Protein AF-A0A962SGW8-F1 (afdb_monomer_lite)

Foldseek 3Di:
DCVVQPCVFCNPLSCGDPPQPDQDPVQAGGGHRLLAPGCVLVDAPVVQLVCQQPPDPPPRHDGHHCNVVDDSVVSSVNSVVSLVNYDPVSNVSSVVVNVVVVVVVVD

Sequence (107 aa):
MFQENCAACHGKAGEGSPDWKNFGPDGKLPSPPLNGTGHAWHHPLKALLHVVKNGSPGGQGNMPAWGGKLSDAEMLATIARFQSKWPDPLYAAWMRGEEAVAMRRGG

pLDDT: mean 94.36, std 7.28, range [44.31, 98.19]

Secondary structure (DSSP, 8-state):
-HHHHTHHHH-TTS---TTTTS--TTSSBPPPP-SSSSSGGGS-HHHHHHHHHH-SGGG-B-PPP-BTTB-HHHHHHHHHHHHTTS-HHHHHHHHHHHHHHHHTT--

Radius of gyration: 13.97 Å; chains: 1; bounding box: 28×44×32 Å

Structure (mmCIF, N/CA/C/O backbone):
data_AF-A0A962SGW8-F1
#
_entry.id   AF-A0A962SGW8-F1
#
loop_
_atom_site.group_PDB
_atom_site.id
_atom_site.type_symbol
_atom_site.label_atom_id
_atom_site.label_alt_id
_atom_site.label_comp_id
_atom_site.label_asym_id
_atom_site.label_entity_id
_atom_site.label_seq_id
_atom_site.pdbx_PDB_ins_code
_atom_site.Cartn_x
_atom_site.Cartn_y
_atom_site.Cartn_z
_atom_site.occupancy
_atom_site.B_iso_or_equiv
_atom_site.auth_seq_id
_atom_site.auth_comp_id
_atom_site.auth_asym_id
_atom_site.auth_atom_id
_atom_site.pdbx_PDB_model_num
ATOM 1 N N . MET A 1 1 ? -13.305 2.196 -1.509 1.00 87.12 1 MET A N 1
ATOM 2 C CA . MET A 1 1 ? -12.300 1.486 -0.684 1.00 87.12 1 MET A CA 1
ATOM 3 C C . MET A 1 1 ? -10.941 2.178 -0.650 1.00 87.12 1 MET A C 1
ATOM 5 O O . MET A 1 1 ? -10.729 2.959 0.263 1.00 87.12 1 MET A O 1
ATOM 9 N N . PHE A 1 2 ? -10.026 1.996 -1.618 1.00 92.19 2 PHE A N 1
ATOM 10 C CA . PHE A 1 2 ? -8.675 2.592 -1.500 1.00 92.19 2 PHE A CA 1
ATOM 11 C C . PHE A 1 2 ? -8.678 4.129 -1.400 1.00 92.19 2 PHE A C 1
ATOM 13 O O . PHE A 1 2 ? -7.966 4.696 -0.579 1.00 92.19 2 PHE A O 1
ATOM 20 N N . GLN A 1 3 ? -9.470 4.818 -2.231 1.00 93.50 3 GLN A N 1
ATOM 21 C CA . GLN A 1 3 ? -9.503 6.289 -2.231 1.00 93.50 3 GLN A CA 1
ATOM 22 C C . GLN A 1 3 ? -10.099 6.867 -0.942 1.00 93.50 3 GLN A C 1
ATOM 24 O O . GLN A 1 3 ? -9.630 7.891 -0.467 1.00 93.50 3 GLN A O 1
ATOM 29 N N . GLU A 1 4 ? -11.092 6.193 -0.369 1.00 91.94 4 GLU A N 1
ATOM 30 C CA . GLU A 1 4 ? -11.779 6.637 0.849 1.00 91.94 4 GLU A CA 1
ATOM 31 C C . GLU A 1 4 ? -10.952 6.351 2.106 1.00 91.94 4 GLU A C 1
ATOM 33 O O . GLU A 1 4 ? -10.936 7.159 3.026 1.00 91.94 4 GLU A O 1
ATOM 38 N N . ASN A 1 5 ? -10.240 5.218 2.134 1.00 94.12 5 ASN A N 1
ATOM 39 C CA . ASN A 1 5 ? -9.647 4.688 3.364 1.00 94.12 5 ASN A CA 1
ATOM 40 C C . ASN A 1 5 ? -8.112 4.743 3.399 1.00 94.12 5 ASN A C 1
ATOM 42 O O . ASN A 1 5 ? -7.524 4.715 4.476 1.00 94.12 5 ASN A O 1
ATOM 46 N N . CYS A 1 6 ? -7.436 4.790 2.247 1.00 96.75 6 CYS A N 1
ATOM 47 C CA . CYS A 1 6 ? -5.981 4.587 2.168 1.00 96.75 6 CYS A CA 1
ATOM 48 C C . CYS A 1 6 ? -5.239 5.771 1.542 1.00 96.75 6 CYS A C 1
ATOM 50 O O . CYS A 1 6 ? -4.115 6.084 1.941 1.00 96.75 6 CYS A O 1
ATOM 52 N N . ALA A 1 7 ? -5.858 6.444 0.569 1.00 96.31 7 ALA A N 1
ATOM 53 C CA . ALA A 1 7 ? -5.215 7.511 -0.197 1.00 96.31 7 ALA A CA 1
ATOM 54 C C . ALA A 1 7 ? -4.843 8.741 0.645 1.00 96.31 7 ALA A C 1
ATOM 56 O O . ALA A 1 7 ? -3.933 9.468 0.259 1.00 96.31 7 ALA A O 1
ATOM 57 N N . ALA A 1 8 ? -5.489 8.956 1.797 1.00 95.62 8 ALA A N 1
ATOM 58 C CA . ALA A 1 8 ? -5.155 10.058 2.701 1.00 95.62 8 ALA A CA 1
ATOM 59 C C . ALA A 1 8 ? -3.705 9.988 3.219 1.00 95.62 8 ALA A C 1
ATOM 61 O O . ALA A 1 8 ? -3.103 11.025 3.482 1.00 95.62 8 ALA A O 1
ATOM 62 N N . CYS A 1 9 ? -3.134 8.782 3.329 1.00 96.25 9 CYS A N 1
ATOM 63 C CA . CYS A 1 9 ? -1.761 8.577 3.797 1.00 96.25 9 CYS A CA 1
ATOM 64 C C . CYS A 1 9 ? -0.839 8.024 2.700 1.00 96.25 9 CYS A C 1
ATOM 66 O O . CYS A 1 9 ? 0.313 8.435 2.594 1.00 96.25 9 CYS A O 1
ATOM 68 N N . HIS A 1 10 ? -1.342 7.121 1.852 1.00 97.62 10 HIS A N 1
ATOM 69 C CA . HIS A 1 10 ? -0.555 6.519 0.769 1.00 97.62 10 HIS A CA 1
ATOM 70 C C . HIS A 1 10 ? -0.591 7.312 -0.544 1.00 97.62 10 HIS A C 1
ATOM 72 O O . HIS A 1 10 ? 0.063 6.911 -1.504 1.00 97.62 10 HIS A O 1
ATOM 78 N N . GLY A 1 11 ? -1.350 8.406 -0.611 1.00 96.62 11 GLY A N 1
ATOM 79 C CA . GLY A 1 11 ? -1.532 9.199 -1.824 1.00 96.62 11 GLY A CA 1
ATOM 80 C C . GLY A 1 11 ? -2.531 8.584 -2.810 1.00 96.62 11 GLY A C 1
ATOM 81 O O . GLY A 1 11 ? -2.821 7.381 -2.801 1.00 96.62 11 GLY A O 1
ATOM 82 N N . LYS A 1 12 ? -3.097 9.418 -3.690 1.00 94.56 12 LYS A N 1
ATOM 83 C CA . LYS A 1 12 ? -4.133 8.993 -4.657 1.00 94.56 12 LYS A CA 1
ATOM 84 C C . LYS A 1 12 ? -3.584 8.000 -5.680 1.00 94.56 12 LYS A C 1
ATOM 86 O O . LYS A 1 12 ? -4.300 7.094 -6.137 1.00 94.56 12 LYS A O 1
ATOM 91 N N . ALA A 1 13 ? -2.318 8.173 -6.042 1.00 94.44 13 ALA A N 1
ATOM 92 C CA . ALA A 1 13 ? -1.581 7.300 -6.930 1.00 94.44 13 ALA A CA 1
ATOM 93 C C . ALA A 1 13 ? -0.809 6.208 -6.176 1.00 94.44 13 ALA A C 1
ATOM 95 O O . ALA A 1 13 ? -0.127 5.441 -6.843 1.00 94.44 13 ALA A O 1
ATOM 96 N N . GLY A 1 14 ? -0.950 6.068 -4.853 1.00 97.00 14 GLY A N 1
ATOM 97 C CA . GLY A 1 14 ? -0.182 5.104 -4.060 1.00 97.00 14 GLY A CA 1
ATOM 98 C C . GLY A 1 14 ? 1.306 5.460 -3.959 1.00 97.00 14 GLY A C 1
ATOM 99 O O . GLY A 1 14 ? 2.128 4.565 -3.794 1.00 97.00 14 GLY A O 1
ATOM 100 N N . GLU A 1 15 ? 1.655 6.730 -4.132 1.00 96.88 15 GLU A N 1
ATOM 101 C CA . GLU A 1 15 ? 3.013 7.272 -4.151 1.00 96.88 15 GLU A CA 1
ATOM 102 C C . GLU A 1 15 ? 3.682 7.324 -2.770 1.00 96.88 15 GLU A C 1
ATOM 104 O O . GLU A 1 15 ? 4.905 7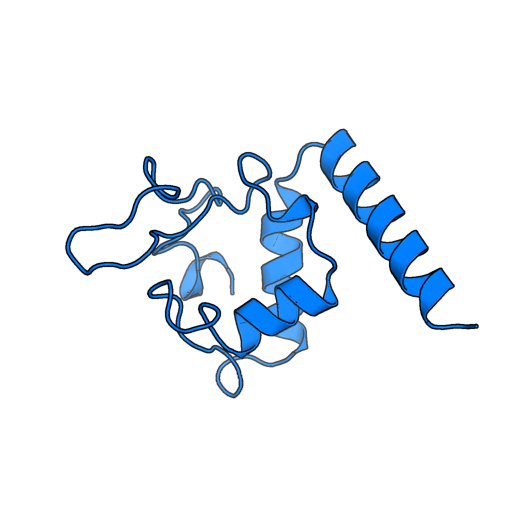.395 -2.696 1.00 96.88 15 GLU A O 1
ATOM 109 N N . GLY A 1 16 ? 2.906 7.214 -1.689 1.00 96.94 16 GLY A N 1
ATOM 110 C CA . GLY A 1 16 ? 3.410 7.260 -0.319 1.00 96.94 16 GLY A CA 1
ATOM 111 C C . GLY A 1 16 ? 3.983 8.623 0.072 1.00 96.94 16 GLY A C 1
ATOM 112 O O . GLY A 1 16 ? 3.826 9.627 -0.624 1.00 96.94 16 GLY A O 1
ATOM 113 N N . SER A 1 17 ? 4.643 8.665 1.225 1.00 95.56 17 SER A N 1
ATOM 114 C CA . SER A 1 17 ? 5.361 9.854 1.688 1.00 95.56 17 SER A CA 1
ATOM 115 C C . SER A 1 17 ? 6.774 9.914 1.076 1.00 95.56 17 SER A C 1
ATOM 117 O O . SER A 1 17 ? 7.415 8.868 0.970 1.00 95.56 17 SER A O 1
ATOM 119 N N . PRO A 1 18 ? 7.315 11.102 0.732 1.00 91.00 18 PRO A N 1
ATOM 120 C CA . PRO A 1 18 ? 8.647 11.231 0.123 1.00 91.00 18 PRO A CA 1
ATOM 121 C C . PRO A 1 18 ? 9.789 10.605 0.935 1.00 91.00 18 PRO A C 1
ATOM 123 O O . PRO A 1 18 ? 10.706 10.032 0.354 1.00 91.00 18 PRO A O 1
ATOM 126 N N . ASP A 1 19 ? 9.706 10.661 2.268 1.00 92.38 19 ASP A N 1
ATOM 127 C CA . ASP A 1 19 ? 10.745 10.180 3.185 1.00 92.38 19 ASP A CA 1
ATOM 128 C C . ASP A 1 19 ? 10.339 8.910 3.957 1.00 92.38 19 ASP A C 1
ATOM 130 O O . ASP A 1 19 ? 10.673 8.708 5.120 1.00 92.38 19 ASP A O 1
ATOM 134 N N . TRP A 1 20 ? 9.568 8.028 3.316 1.00 94.31 20 TRP A N 1
ATOM 135 C CA . TRP A 1 20 ? 8.961 6.849 3.953 1.00 94.31 20 TRP A CA 1
ATOM 136 C C . TRP A 1 20 ? 9.937 5.835 4.569 1.00 94.31 20 TRP A C 1
ATOM 138 O O . TRP A 1 20 ? 9.503 4.919 5.267 1.00 94.31 20 TRP A O 1
ATOM 148 N N . LYS A 1 21 ? 11.238 5.960 4.293 1.00 94.75 21 LYS A N 1
ATOM 149 C CA . LYS A 1 21 ? 12.279 5.068 4.823 1.00 94.75 21 LYS A CA 1
ATOM 150 C C . LYS A 1 21 ? 12.877 5.550 6.143 1.00 94.75 21 LY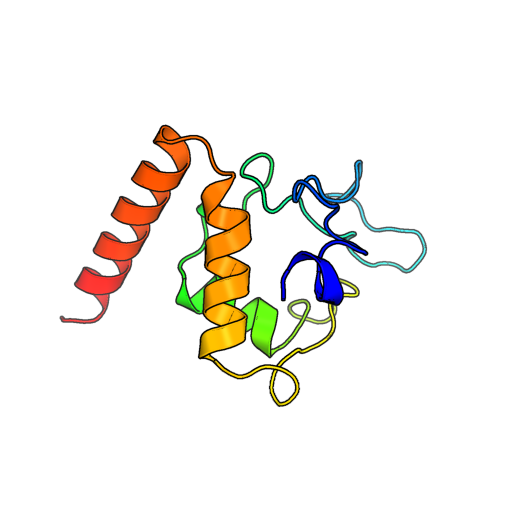S A C 1
ATOM 152 O O . LYS A 1 21 ? 13.523 4.749 6.813 1.00 94.75 21 LYS A O 1
ATOM 157 N N . ASN A 1 22 ? 12.684 6.815 6.501 1.00 94.94 22 ASN A N 1
ATOM 158 C CA . ASN A 1 22 ? 13.235 7.399 7.715 1.00 94.94 22 ASN A CA 1
ATOM 159 C C . ASN A 1 22 ? 12.138 7.572 8.763 1.00 94.94 22 ASN A C 1
ATOM 161 O O . ASN A 1 22 ? 10.982 7.837 8.438 1.00 94.94 22 ASN A O 1
ATOM 165 N N . PHE A 1 23 ? 12.500 7.400 10.033 1.00 94.25 23 PHE A N 1
ATOM 166 C CA . PHE A 1 23 ? 11.574 7.648 11.130 1.00 94.25 23 PHE A CA 1
ATOM 167 C C . PHE A 1 23 ? 11.216 9.133 11.184 1.00 94.25 23 PHE A C 1
ATOM 169 O O . PHE A 1 23 ? 12.092 9.998 11.153 1.00 94.25 23 PHE A O 1
ATOM 176 N N . GLY A 1 24 ? 9.920 9.415 11.274 1.00 91.38 24 GLY A N 1
ATOM 177 C CA . GLY A 1 24 ? 9.408 10.757 11.482 1.00 91.38 24 GLY A CA 1
ATOM 178 C C . GLY A 1 24 ? 9.646 11.262 12.910 1.00 91.38 24 GLY A C 1
ATOM 179 O O . GLY A 1 24 ? 10.135 10.527 13.773 1.00 91.38 24 GLY A O 1
ATOM 180 N N . PRO A 1 25 ? 9.252 12.515 13.198 1.00 92.31 25 PRO A N 1
ATOM 181 C CA . PRO A 1 25 ? 9.391 13.121 14.526 1.00 92.31 25 PRO A CA 1
ATOM 182 C C . PRO A 1 25 ? 8.651 12.373 15.645 1.00 92.31 25 PRO A C 1
ATOM 184 O O . PRO A 1 25 ? 8.997 12.508 16.814 1.00 92.31 25 PRO A O 1
ATOM 187 N N . ASP A 1 26 ? 7.636 11.585 15.293 1.00 92.56 26 ASP A N 1
ATOM 188 C CA . ASP A 1 26 ? 6.876 10.724 16.202 1.00 92.56 26 ASP A CA 1
ATOM 189 C C . ASP A 1 26 ? 7.540 9.354 16.440 1.00 92.56 26 ASP A C 1
ATOM 191 O O . ASP A 1 26 ? 6.961 8.492 17.103 1.00 92.56 26 ASP A O 1
ATOM 195 N N . GLY A 1 27 ? 8.743 9.138 15.895 1.00 94.94 27 GLY A N 1
ATOM 196 C CA . GLY A 1 27 ? 9.486 7.886 16.008 1.00 94.94 27 GLY A CA 1
ATOM 197 C C . GLY A 1 27 ? 8.906 6.749 15.167 1.00 94.94 27 GLY A C 1
ATOM 198 O O . GLY A 1 27 ? 9.196 5.585 15.449 1.00 94.94 27 GLY A O 1
ATOM 199 N N . LYS A 1 28 ? 8.085 7.050 14.150 1.00 95.62 28 LYS A N 1
ATOM 200 C CA . LYS A 1 28 ? 7.421 6.049 13.302 1.00 95.62 28 LYS A CA 1
ATOM 201 C C . LYS A 1 28 ? 7.754 6.215 11.824 1.00 95.62 28 LYS A C 1
ATOM 203 O O . LYS A 1 28 ? 8.058 7.304 11.350 1.00 95.62 28 LYS A O 1
ATOM 208 N N . LEU A 1 29 ? 7.684 5.116 11.083 1.00 95.31 29 LEU A N 1
ATOM 209 C CA . LEU A 1 29 ? 7.844 5.094 9.637 1.00 95.31 29 LEU A CA 1
ATOM 210 C C . LEU A 1 29 ? 6.605 5.703 8.957 1.00 95.31 29 LEU A C 1
ATOM 212 O O . LEU A 1 29 ? 5.473 5.290 9.253 1.00 95.31 29 LEU A O 1
ATOM 216 N N . PRO A 1 30 ? 6.795 6.656 8.027 1.00 96.38 30 PRO A N 1
ATOM 217 C CA . PRO A 1 30 ? 5.718 7.186 7.208 1.00 96.38 30 PRO A CA 1
ATOM 218 C C . PRO A 1 30 ? 5.125 6.134 6.264 1.00 96.38 30 PRO A C 1
ATOM 220 O O . PRO A 1 30 ? 5.617 5.014 6.122 1.00 96.38 30 PRO A O 1
ATOM 223 N N . SER A 1 31 ? 4.041 6.508 5.585 1.00 96.38 31 SER A N 1
ATOM 224 C CA . SER A 1 31 ? 3.326 5.591 4.695 1.00 96.38 31 SER A CA 1
ATOM 225 C C . SER A 1 31 ? 4.172 5.250 3.462 1.00 96.38 31 SER A C 1
ATOM 227 O O . SER A 1 31 ? 4.507 6.158 2.696 1.00 96.38 31 SER A O 1
ATOM 229 N N . PRO A 1 32 ? 4.510 3.968 3.223 1.00 96.94 32 PRO A N 1
ATOM 230 C CA . PRO A 1 32 ? 5.316 3.586 2.073 1.00 96.94 32 PRO A CA 1
ATOM 231 C C . PRO A 1 32 ? 4.530 3.715 0.757 1.00 96.94 32 PRO A C 1
ATOM 233 O O . PRO A 1 32 ? 3.296 3.602 0.758 1.00 96.94 32 PRO A O 1
ATOM 236 N N . PRO A 1 33 ? 5.226 3.877 -0.383 1.00 97.94 33 PRO A N 1
ATOM 237 C CA . PRO A 1 33 ? 4.621 3.769 -1.698 1.00 97.94 33 PRO A CA 1
ATOM 238 C C . PRO A 1 33 ? 4.077 2.357 -1.928 1.00 97.94 33 PRO A C 1
ATOM 240 O O . PRO A 1 33 ? 4.757 1.353 -1.697 1.00 97.94 33 PRO A O 1
ATOM 243 N N . LEU A 1 34 ? 2.849 2.289 -2.429 1.00 98.06 34 LEU A N 1
ATOM 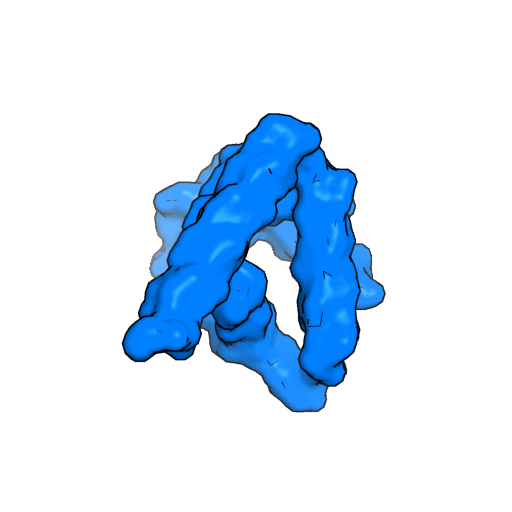244 C CA . LEU A 1 34 ? 2.135 1.059 -2.770 1.00 98.06 34 LEU A CA 1
ATOM 245 C C . LEU A 1 34 ? 2.007 0.852 -4.281 1.00 98.06 34 LEU A C 1
ATOM 247 O O . LEU A 1 34 ? 1.505 -0.180 -4.708 1.00 98.06 34 LEU A O 1
ATOM 251 N N . ASN A 1 35 ? 2.459 1.803 -5.098 1.00 97.19 35 ASN A N 1
ATOM 252 C CA . ASN A 1 35 ? 2.310 1.789 -6.556 1.00 97.19 35 ASN A CA 1
ATOM 253 C C . ASN A 1 35 ? 3.489 1.172 -7.323 1.00 97.19 35 ASN A C 1
ATOM 255 O O . ASN A 1 35 ? 3.578 1.322 -8.535 1.00 97.19 35 ASN A O 1
ATOM 259 N N . GLY A 1 36 ? 4.374 0.455 -6.631 1.00 96.75 36 GLY A N 1
ATOM 260 C CA . GLY A 1 36 ? 5.499 -0.252 -7.248 1.00 96.75 36 GLY A CA 1
ATOM 261 C C . GLY A 1 36 ? 6.838 0.483 -7.163 1.00 96.75 36 GLY A C 1
ATOM 262 O O . GLY A 1 36 ? 7.865 -0.136 -7.412 1.00 96.75 36 GLY A O 1
ATOM 263 N N . THR A 1 37 ? 6.871 1.750 -6.731 1.00 97.06 37 THR A N 1
ATOM 264 C CA . THR A 1 37 ? 8.137 2.457 -6.426 1.00 97.06 37 THR A CA 1
ATOM 265 C C . THR A 1 37 ? 8.702 2.109 -5.042 1.00 97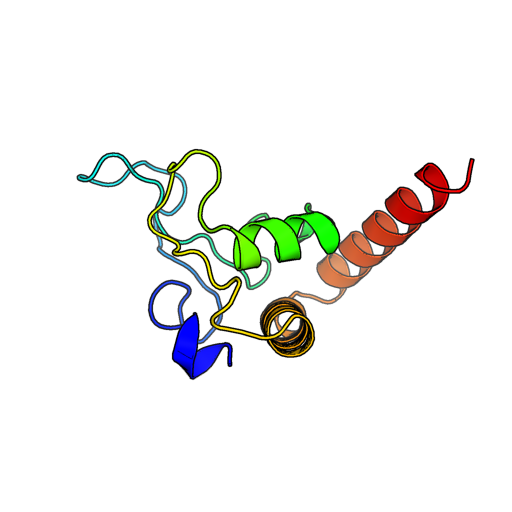.06 37 THR A C 1
ATOM 267 O O . THR A 1 37 ? 9.860 2.391 -4.737 1.00 97.06 37 THR A O 1
ATOM 270 N N . GLY A 1 38 ? 7.876 1.487 -4.196 1.00 95.56 38 GLY A N 1
ATOM 271 C CA . GLY A 1 38 ? 8.255 0.906 -2.914 1.00 95.56 38 GLY A CA 1
ATOM 272 C C . GLY A 1 38 ? 8.574 -0.585 -3.026 1.00 95.56 38 GLY A C 1
ATOM 273 O O . GLY A 1 38 ? 8.979 -1.086 -4.072 1.00 95.56 38 GLY A O 1
ATOM 274 N N . HIS A 1 39 ? 8.362 -1.316 -1.931 1.00 95.12 39 HIS A N 1
ATOM 275 C CA . HIS A 1 39 ? 8.727 -2.733 -1.826 1.00 95.12 39 HIS A CA 1
ATOM 276 C C . HIS A 1 39 ? 7.521 -3.668 -1.607 1.00 95.12 39 HIS A C 1
ATOM 278 O O . HIS A 1 39 ? 7.701 -4.846 -1.314 1.00 95.12 39 HIS A O 1
ATOM 284 N N . ALA A 1 40 ? 6.288 -3.163 -1.751 1.00 96.62 40 ALA A N 1
ATOM 285 C CA . ALA A 1 40 ? 5.065 -3.949 -1.550 1.00 96.62 40 ALA A CA 1
ATOM 286 C C . ALA A 1 40 ? 5.008 -5.207 -2.440 1.00 96.62 40 ALA A C 1
ATOM 288 O O . ALA A 1 40 ? 4.537 -6.250 -2.002 1.00 96.62 40 ALA A O 1
ATOM 289 N N . TRP A 1 41 ? 5.547 -5.131 -3.658 1.00 96.81 41 TRP A N 1
ATOM 290 C CA . TRP A 1 41 ? 5.597 -6.232 -4.624 1.00 96.81 41 TRP A CA 1
ATOM 291 C C . TRP A 1 41 ? 6.569 -7.365 -4.243 1.00 96.81 41 TRP A C 1
ATOM 293 O O . TRP A 1 41 ? 6.536 -8.421 -4.863 1.00 96.81 41 TRP A O 1
ATOM 303 N N . HIS A 1 42 ? 7.414 -7.192 -3.219 1.00 95.81 42 HIS A N 1
ATOM 304 C CA . HIS A 1 42 ? 8.212 -8.292 -2.659 1.00 95.81 42 HIS A CA 1
ATOM 305 C C . HIS A 1 42 ? 7.412 -9.187 -1.707 1.00 95.81 42 HIS A C 1
ATOM 307 O O . HIS A 1 42 ? 7.879 -10.264 -1.335 1.00 95.81 42 HIS A O 1
ATOM 313 N N . HIS A 1 43 ? 6.244 -8.729 -1.254 1.00 96.25 43 HIS A N 1
ATOM 314 C CA . HIS A 1 43 ? 5.484 -9.397 -0.206 1.00 96.25 43 HIS A CA 1
ATOM 315 C C . HIS A 1 43 ? 4.324 -10.198 -0.785 1.00 96.25 43 HIS A C 1
ATOM 317 O O . HIS A 1 43 ? 3.614 -9.701 -1.665 1.00 96.25 43 HIS A O 1
ATOM 323 N N . PRO A 1 44 ? 4.068 -11.406 -0.256 1.00 97.38 44 PRO A N 1
ATOM 324 C CA . PRO A 1 44 ? 2.981 -12.212 -0.764 1.00 97.38 44 PRO A CA 1
ATOM 325 C C . PRO A 1 44 ? 1.605 -11.652 -0.392 1.00 97.38 44 PRO A C 1
ATOM 327 O O . PRO A 1 44 ? 1.483 -10.935 0.610 1.00 97.38 44 PRO A O 1
ATOM 330 N N . LEU A 1 45 ? 0.540 -12.033 -1.113 1.00 97.88 45 LEU A N 1
ATOM 331 C CA . LEU A 1 45 ? -0.822 -11.511 -0.877 1.00 97.88 45 LEU A CA 1
ATOM 332 C C . LEU A 1 45 ? -1.250 -11.671 0.584 1.00 97.88 45 LEU A C 1
ATOM 334 O O . LEU A 1 45 ? -1.804 -10.755 1.187 1.00 97.88 45 LEU A O 1
ATOM 338 N N . LYS A 1 46 ? -0.936 -12.825 1.184 1.00 97.00 46 LYS A N 1
ATOM 339 C CA . LYS A 1 46 ? -1.242 -13.106 2.595 1.00 97.00 46 LYS A CA 1
ATOM 340 C C . LYS A 1 46 ? -0.550 -12.124 3.549 1.00 97.00 46 LYS A C 1
ATOM 342 O O . LYS A 1 46 ? -1.143 -11.756 4.558 1.00 97.00 46 LYS A O 1
ATOM 347 N N . ALA A 1 47 ? 0.685 -11.716 3.253 1.00 97.06 47 ALA A N 1
ATOM 348 C CA . ALA A 1 47 ? 1.413 -10.748 4.070 1.00 97.06 47 ALA A CA 1
ATOM 349 C C . ALA A 1 47 ? 0.824 -9.340 3.906 1.00 97.06 47 ALA A C 1
ATOM 351 O O . ALA A 1 47 ? 0.582 -8.665 4.904 1.00 97.06 47 ALA A O 1
ATOM 352 N N . LEU A 1 48 ? 0.500 -8.939 2.672 1.00 97.81 48 LEU A N 1
ATOM 353 C CA . LEU A 1 48 ? -0.184 -7.671 2.403 1.00 97.81 48 LEU A CA 1
ATOM 354 C C . LEU A 1 48 ? -1.535 -7.602 3.132 1.00 97.81 48 LEU A C 1
ATOM 356 O O . LEU A 1 48 ? -1.815 -6.630 3.831 1.00 97.81 48 LEU A O 1
ATOM 360 N N . LEU A 1 49 ? -2.337 -8.666 3.046 1.00 97.94 49 LEU A N 1
ATOM 361 C CA . LEU A 1 49 ? -3.620 -8.768 3.740 1.00 97.94 49 LEU A CA 1
ATOM 362 C C . LEU A 1 49 ? -3.455 -8.723 5.262 1.00 97.94 49 LEU A C 1
ATOM 364 O O . LEU A 1 49 ? -4.239 -8.064 5.938 1.00 97.94 49 LEU A O 1
ATOM 368 N N . HIS A 1 50 ? -2.425 -9.377 5.806 1.00 97.62 50 HIS A N 1
ATOM 369 C CA . HIS A 1 50 ? -2.128 -9.327 7.236 1.00 97.62 50 HIS A CA 1
ATOM 370 C C . HIS A 1 50 ? -1.837 -7.896 7.709 1.00 97.62 50 HIS A C 1
ATOM 372 O O . HIS A 1 50 ? -2.370 -7.483 8.737 1.00 97.62 50 HIS A O 1
ATOM 378 N N . VAL A 1 51 ? -1.045 -7.128 6.955 1.00 97.56 51 VAL A N 1
ATOM 379 C CA . VAL A 1 51 ? -0.744 -5.724 7.286 1.00 97.56 51 VAL A CA 1
ATOM 380 C C . VAL A 1 51 ? -1.996 -4.853 7.189 1.00 97.56 51 VAL A C 1
ATOM 382 O O . VAL A 1 51 ? -2.259 -4.074 8.097 1.00 97.56 51 VAL A O 1
ATOM 385 N N . VAL A 1 52 ? -2.826 -5.009 6.152 1.00 97.62 52 VAL A N 1
ATOM 386 C CA . VAL A 1 52 ? -4.096 -4.260 6.061 1.00 97.62 52 VAL A CA 1
ATOM 387 C C . VAL A 1 52 ? -5.010 -4.598 7.243 1.00 97.62 52 VAL A C 1
ATOM 389 O O . VAL A 1 52 ? -5.564 -3.706 7.886 1.00 97.62 52 VAL A O 1
ATOM 392 N N . LYS A 1 53 ? -5.128 -5.883 7.579 1.00 98.12 53 LYS A N 1
ATOM 393 C CA . LYS A 1 53 ? -5.999 -6.358 8.655 1.00 98.12 53 LYS A CA 1
ATOM 394 C C . LYS A 1 53 ? -5.548 -5.863 10.028 1.00 98.12 53 LYS A C 1
ATOM 396 O O . LYS A 1 53 ? -6.395 -5.427 10.804 1.00 98.12 53 LYS A O 1
ATOM 401 N N . ASN A 1 54 ? -4.244 -5.889 10.304 1.00 97.94 54 ASN A N 1
ATOM 402 C CA . ASN A 1 54 ? -3.696 -5.675 11.648 1.00 97.94 54 ASN A CA 1
ATOM 403 C C . ASN A 1 54 ? -2.996 -4.321 11.850 1.00 97.94 54 ASN A C 1
ATOM 405 O O . ASN A 1 54 ? -2.656 -3.982 12.980 1.00 97.94 54 ASN A O 1
ATOM 409 N N . GLY A 1 55 ? -2.812 -3.532 10.792 1.00 97.00 55 GLY A N 1
ATOM 410 C CA . GLY A 1 55 ? -2.089 -2.264 10.839 1.00 97.00 55 GLY A CA 1
ATOM 411 C C . GLY A 1 55 ? -0.568 -2.433 10.770 1.00 97.00 55 GLY A C 1
ATOM 412 O O . GLY A 1 55 ? -0.047 -3.494 10.412 1.00 97.00 55 GLY A O 1
ATOM 413 N N . SER A 1 56 ? 0.163 -1.360 11.087 1.00 94.75 56 SER A N 1
ATOM 414 C CA . SER A 1 56 ? 1.629 -1.338 11.010 1.00 94.75 56 SER A CA 1
ATOM 415 C C . SER A 1 56 ? 2.275 -2.408 11.911 1.00 94.75 56 SER A C 1
ATOM 417 O O . SER A 1 56 ? 2.050 -2.390 13.126 1.00 94.75 56 SER A O 1
ATOM 419 N N . PRO A 1 57 ? 3.127 -3.299 11.361 1.00 90.94 57 PRO A N 1
ATOM 420 C CA . PRO A 1 57 ? 3.810 -4.331 12.139 1.00 90.94 57 PRO A CA 1
ATOM 421 C C . PRO A 1 57 ? 4.591 -3.744 13.315 1.00 90.94 57 PRO A C 1
ATOM 423 O O . PRO A 1 57 ? 5.297 -2.749 13.162 1.00 90.94 57 PRO A O 1
ATOM 426 N N . GLY A 1 58 ? 4.445 -4.343 14.499 1.00 90.44 58 GLY A N 1
ATOM 427 C CA . GLY A 1 58 ? 5.177 -3.931 15.702 1.00 90.44 58 GLY A CA 1
ATOM 428 C C . GLY A 1 58 ? 4.970 -2.469 16.120 1.00 90.44 58 GLY A C 1
ATOM 429 O O . GLY A 1 58 ? 5.805 -1.933 16.839 1.00 90.44 58 GLY A O 1
ATOM 430 N N . GLY A 1 59 ? 3.915 -1.797 15.638 1.00 89.25 59 GLY A N 1
ATOM 431 C CA . GLY A 1 59 ? 3.688 -0.374 15.907 1.00 89.25 59 GLY A CA 1
ATOM 432 C C . GLY A 1 59 ? 4.705 0.564 15.243 1.00 89.25 59 GLY A C 1
ATOM 433 O O . GLY A 1 59 ? 4.746 1.743 15.583 1.00 89.25 59 GLY A O 1
ATOM 434 N N . GLN A 1 60 ? 5.497 0.068 14.282 1.00 92.44 60 GLN A N 1
ATOM 435 C CA . GLN A 1 60 ? 6.546 0.837 13.600 1.00 92.44 60 GLN A CA 1
ATOM 436 C C . GLN A 1 60 ? 6.004 1.983 12.738 1.00 92.44 60 GLN A C 1
ATOM 438 O O . GLN A 1 60 ? 6.780 2.808 12.279 1.00 92.44 60 GLN A O 1
ATOM 443 N N . GLY A 1 61 ? 4.696 2.035 12.496 1.00 94.88 61 GLY A N 1
ATOM 444 C CA . GLY A 1 61 ? 4.029 3.042 11.680 1.00 94.88 61 GLY A CA 1
ATOM 445 C C . GLY A 1 61 ? 2.675 3.437 12.266 1.00 94.88 61 GLY A C 1
ATOM 446 O O . GLY A 1 61 ? 2.242 2.926 13.301 1.00 94.88 61 GLY A O 1
ATOM 447 N N . ASN A 1 62 ? 1.995 4.357 11.585 1.00 95.44 62 ASN A N 1
ATOM 448 C CA . ASN A 1 62 ? 0.686 4.874 11.997 1.00 95.44 62 ASN A CA 1
ATOM 449 C C . ASN A 1 62 ? -0.502 4.200 11.296 1.00 95.44 62 ASN A C 1
ATOM 451 O O . ASN A 1 62 ? -1.636 4.641 11.470 1.00 95.44 62 ASN A O 1
ATOM 455 N N . MET A 1 63 ? -0.276 3.153 10.495 1.00 96.88 63 MET A N 1
ATOM 456 C CA . MET A 1 63 ? -1.365 2.503 9.768 1.00 96.88 63 MET A CA 1
ATOM 457 C C . MET A 1 63 ? -2.292 1.779 10.757 1.00 96.88 63 MET A C 1
ATOM 459 O O . MET A 1 63 ? -1.832 0.865 11.450 1.00 96.88 63 MET A O 1
ATOM 463 N N . PRO A 1 64 ? -3.586 2.143 10.830 1.00 96.06 64 PRO A N 1
ATOM 464 C CA . PRO A 1 64 ? -4.522 1.485 11.728 1.00 96.06 64 PRO A CA 1
ATOM 465 C C . PRO A 1 64 ? -4.875 0.083 11.224 1.00 96.06 64 PRO A C 1
ATOM 467 O O . PRO A 1 64 ? -4.792 -0.208 10.031 1.00 96.06 64 PRO A O 1
ATOM 470 N N . ALA A 1 65 ? -5.349 -0.765 12.135 1.00 97.19 65 ALA A N 1
ATOM 471 C CA . ALA A 1 65 ? -5.989 -2.022 11.776 1.00 97.19 65 ALA A CA 1
ATOM 472 C C . ALA A 1 65 ? -7.343 -1.769 11.085 1.00 97.19 65 ALA A C 1
ATOM 474 O O . ALA A 1 65 ? -8.159 -0.958 11.557 1.00 97.19 65 ALA A O 1
ATOM 475 N N . TRP A 1 66 ? -7.579 -2.491 9.986 1.00 97.56 66 TRP A N 1
ATOM 476 C CA . TRP A 1 66 ? -8.842 -2.485 9.239 1.00 97.56 66 TRP A CA 1
ATOM 477 C C . TRP A 1 66 ? -9.684 -3.745 9.449 1.00 97.56 66 TRP A C 1
ATOM 479 O O . TRP A 1 66 ? -10.833 -3.791 9.009 1.00 97.56 66 TRP A O 1
ATOM 489 N N . GLY A 1 67 ? -9.159 -4.746 10.163 1.00 96.62 67 GLY A N 1
ATOM 490 C CA . GLY A 1 67 ? -9.939 -5.900 10.596 1.00 96.62 67 GLY A CA 1
ATOM 491 C C . GLY A 1 67 ? -11.178 -5.467 11.385 1.00 96.62 67 GLY A C 1
ATOM 492 O O . GLY A 1 67 ? -11.098 -4.610 12.263 1.00 96.62 67 GLY A O 1
ATOM 493 N N . GLY A 1 68 ? -12.337 -6.022 11.027 1.00 95.69 68 GLY A N 1
ATOM 494 C CA . GLY A 1 68 ? -13.626 -5.660 11.627 1.00 95.69 68 GLY A CA 1
ATOM 495 C C . GLY A 1 68 ? -14.219 -4.332 11.137 1.00 95.69 68 GLY A C 1
ATOM 496 O O . GLY A 1 68 ? -15.371 -4.052 11.449 1.00 95.69 68 GLY A O 1
ATOM 497 N N . LYS A 1 69 ? -13.474 -3.536 10.355 1.00 97.00 69 LYS A N 1
ATOM 498 C CA . LYS A 1 69 ? -13.975 -2.330 9.665 1.00 97.00 69 LYS A CA 1
ATOM 499 C C . LYS A 1 69 ? -14.236 -2.583 8.185 1.00 97.00 69 LYS A C 1
ATOM 501 O O . LYS A 1 69 ? -15.169 -2.020 7.631 1.00 97.00 69 LYS A O 1
ATOM 506 N N . LEU A 1 70 ? -13.396 -3.409 7.565 1.00 97.00 70 LEU A N 1
ATOM 507 C CA . LEU A 1 70 ? -13.544 -3.887 6.196 1.00 97.00 70 LEU A CA 1
ATOM 508 C C . LEU A 1 70 ? -13.693 -5.407 6.204 1.00 97.00 70 LEU A C 1
ATOM 510 O O . LEU A 1 70 ? -13.056 -6.108 6.999 1.00 97.00 70 LEU A O 1
ATOM 514 N N . SER A 1 71 ? -14.508 -5.915 5.287 1.00 97.25 71 SER A N 1
ATOM 515 C CA . SER A 1 71 ? -14.556 -7.337 4.961 1.00 97.25 71 SER A CA 1
ATOM 516 C C . SER A 1 71 ? -13.257 -7.796 4.290 1.00 97.25 71 SER A C 1
ATOM 518 O O . SER A 1 71 ? -12.517 -7.003 3.699 1.00 97.25 71 SER A O 1
ATOM 520 N N . ASP A 1 72 ? -12.985 -9.104 4.325 1.00 96.50 72 ASP A N 1
ATOM 521 C CA . ASP A 1 72 ? -11.822 -9.675 3.635 1.00 96.50 72 ASP A CA 1
ATOM 522 C C . ASP A 1 72 ? -11.860 -9.368 2.120 1.00 96.50 72 ASP A C 1
ATOM 524 O O . ASP A 1 72 ? -10.824 -9.069 1.525 1.00 96.50 72 ASP A O 1
ATOM 528 N N . ALA A 1 73 ? -13.050 -9.334 1.509 1.00 97.19 73 ALA A N 1
ATOM 529 C CA . ALA A 1 73 ? -13.230 -8.962 0.105 1.00 97.19 73 ALA A CA 1
ATOM 530 C C . ALA A 1 73 ? -12.868 -7.490 -0.175 1.00 97.19 73 ALA A C 1
ATOM 532 O O . ALA A 1 73 ? -12.195 -7.197 -1.163 1.00 97.19 73 ALA A O 1
ATOM 533 N N . GLU A 1 74 ? -13.252 -6.556 0.699 1.00 97.88 74 GLU A N 1
ATOM 534 C CA . GLU A 1 74 ? -12.900 -5.135 0.558 1.00 97.88 74 GLU A CA 1
ATOM 535 C C . GLU A 1 74 ? -11.404 -4.881 0.765 1.00 97.88 74 GLU A C 1
ATOM 537 O O . GLU A 1 74 ? -10.807 -4.045 0.074 1.00 97.88 74 GLU A O 1
ATOM 542 N N . MET A 1 75 ? -10.772 -5.621 1.682 1.00 98.19 75 MET A N 1
ATOM 543 C CA . MET A 1 75 ? -9.320 -5.574 1.861 1.00 98.19 75 MET A CA 1
ATOM 544 C C . MET A 1 75 ? -8.596 -6.105 0.617 1.00 98.19 75 MET A C 1
ATOM 546 O O . MET A 1 75 ? -7.678 -5.449 0.122 1.00 98.19 75 MET A O 1
ATOM 550 N N . LEU A 1 76 ? -9.045 -7.229 0.049 1.00 97.88 76 LEU A N 1
ATOM 551 C CA . LEU A 1 76 ? -8.502 -7.762 -1.205 1.00 97.88 76 LEU A CA 1
ATOM 552 C C . LEU A 1 76 ? -8.697 -6.793 -2.379 1.00 97.88 76 LEU A C 1
ATOM 554 O O . LEU A 1 76 ? -7.753 -6.549 -3.129 1.00 97.88 76 LEU A O 1
ATOM 558 N N . ALA A 1 77 ? -9.871 -6.171 -2.505 1.00 97.19 77 ALA A N 1
ATOM 559 C CA . ALA A 1 77 ? -10.130 -5.159 -3.529 1.00 97.19 77 ALA A CA 1
ATOM 560 C C . ALA A 1 77 ? -9.226 -3.922 -3.365 1.00 97.19 77 ALA A C 1
ATOM 562 O O . ALA A 1 77 ? -8.767 -3.335 -4.348 1.00 97.19 77 ALA A O 1
ATOM 563 N N . THR A 1 78 ? -8.924 -3.538 -2.123 1.00 96.69 78 THR A N 1
ATOM 564 C CA . THR A 1 78 ? -7.974 -2.459 -1.813 1.00 96.69 78 THR A CA 1
ATOM 565 C C . THR A 1 78 ? -6.554 -2.824 -2.240 1.00 96.69 78 THR A C 1
ATOM 567 O O . THR A 1 78 ? -5.869 -1.987 -2.832 1.00 96.69 78 THR A O 1
ATOM 570 N N . ILE A 1 79 ? -6.137 -4.071 -2.003 1.00 98.00 79 ILE A N 1
ATOM 571 C CA . ILE A 1 79 ? -4.833 -4.582 -2.440 1.00 98.00 79 ILE A CA 1
ATOM 572 C C . ILE A 1 79 ? -4.742 -4.585 -3.964 1.00 98.00 79 ILE A C 1
ATOM 574 O O . ILE A 1 79 ? -3.865 -3.929 -4.531 1.00 98.00 79 ILE A O 1
ATOM 578 N N . ALA A 1 80 ? -5.718 -5.198 -4.634 1.00 97.00 80 ALA A N 1
ATOM 579 C CA . ALA A 1 80 ? -5.800 -5.219 -6.090 1.00 97.00 80 ALA A CA 1
ATOM 580 C C . ALA A 1 80 ? -5.754 -3.802 -6.691 1.00 97.00 80 ALA A C 1
ATOM 582 O O . ALA A 1 80 ? -5.122 -3.565 -7.724 1.00 97.00 80 ALA A O 1
ATOM 583 N N . ARG A 1 81 ? -6.357 -2.812 -6.016 1.00 96.06 81 ARG A N 1
ATOM 584 C CA . ARG A 1 81 ? -6.351 -1.425 -6.488 1.00 96.06 81 ARG A CA 1
ATOM 585 C C . ARG A 1 81 ? -4.956 -0.807 -6.542 1.00 96.06 81 ARG A C 1
ATOM 587 O O . ARG A 1 81 ? -4.695 -0.074 -7.500 1.00 96.06 81 ARG A O 1
ATOM 594 N N . PHE A 1 82 ? -4.078 -1.040 -5.568 1.00 96.25 82 PHE A N 1
ATOM 595 C CA . PHE A 1 82 ? -2.706 -0.530 -5.675 1.00 96.25 82 PHE A CA 1
ATOM 596 C C . PHE A 1 82 ? -1.833 -1.412 -6.572 1.00 96.25 82 PHE A C 1
ATOM 598 O O . PHE A 1 82 ? -0.989 -0.872 -7.283 1.00 96.25 82 PHE A O 1
ATOM 605 N N . GLN A 1 83 ? -2.097 -2.722 -6.636 1.00 97.31 83 GLN A N 1
ATOM 606 C CA . GLN A 1 83 ? -1.416 -3.628 -7.566 1.00 97.31 83 GLN A CA 1
ATOM 607 C C . GLN A 1 83 ? -1.660 -3.251 -9.030 1.00 97.31 83 GLN A C 1
ATOM 609 O O . GLN A 1 83 ? -0.733 -3.297 -9.827 1.00 97.31 83 GLN A O 1
ATOM 614 N N . SER A 1 84 ? -2.863 -2.767 -9.369 1.00 96.25 84 SER A N 1
ATOM 615 C CA . SER A 1 84 ? -3.190 -2.269 -10.721 1.00 96.25 84 SER A CA 1
ATOM 616 C C . SER A 1 84 ? -2.347 -1.075 -11.189 1.00 96.25 84 SER A C 1
ATOM 618 O O . SER A 1 84 ? -2.468 -0.645 -12.330 1.00 96.25 84 SER A O 1
ATOM 620 N N . LYS A 1 85 ? -1.548 -0.482 -10.295 1.00 96.00 85 LYS A N 1
ATOM 621 C CA . LYS A 1 85 ? -0.649 0.635 -10.602 1.00 96.00 85 LYS A CA 1
ATOM 622 C C . LYS A 1 85 ? 0.794 0.179 -10.815 1.00 96.00 85 LYS A C 1
ATOM 624 O O . LYS A 1 85 ? 1.629 1.003 -11.170 1.00 96.00 85 LYS A O 1
ATOM 629 N N . TRP A 1 86 ? 1.099 -1.087 -10.538 1.00 97.75 86 TRP A N 1
ATOM 630 C CA . TRP A 1 86 ? 2.440 -1.622 -10.710 1.00 97.75 86 TRP A CA 1
ATOM 631 C C . TRP A 1 86 ? 2.760 -1.741 -12.201 1.00 97.75 86 TRP A C 1
ATOM 633 O O . TRP A 1 86 ? 1.899 -2.179 -12.961 1.00 97.75 86 TRP A O 1
ATOM 643 N N . PRO A 1 87 ? 3.991 -1.408 -12.625 1.00 97.19 87 PRO A N 1
ATOM 644 C CA . PRO A 1 87 ? 4.466 -1.763 -13.954 1.00 97.19 87 PRO A CA 1
ATOM 645 C C . PRO A 1 87 ? 4.343 -3.271 -14.200 1.00 97.19 87 PRO A C 1
ATOM 647 O O . PRO A 1 87 ? 4.645 -4.064 -13.301 1.00 97.19 87 PRO A O 1
ATOM 650 N N . ASP A 1 88 ? 3.990 -3.666 -15.424 1.00 97.81 88 ASP A N 1
ATOM 651 C CA . ASP A 1 88 ? 3.790 -5.075 -15.799 1.00 97.81 88 ASP A CA 1
ATOM 652 C C . ASP A 1 88 ? 4.944 -6.001 -15.371 1.00 97.81 88 ASP A C 1
ATOM 654 O O . ASP A 1 88 ? 4.667 -7.072 -14.822 1.00 97.81 88 ASP A O 1
ATOM 658 N N . PRO A 1 89 ? 6.236 -5.618 -15.507 1.00 97.69 89 PRO A N 1
ATOM 659 C CA . PRO A 1 89 ? 7.332 -6.471 -15.051 1.00 97.69 89 PRO A CA 1
ATOM 660 C C . PRO A 1 89 ? 7.318 -6.740 -13.540 1.00 97.69 89 PRO A C 1
ATOM 662 O O . PRO A 1 89 ? 7.680 -7.841 -13.119 1.00 97.69 89 PRO A O 1
ATOM 665 N N . LEU A 1 90 ? 6.886 -5.769 -12.723 1.00 97.88 90 LEU A N 1
ATOM 666 C CA . LEU A 1 90 ? 6.777 -5.938 -11.270 1.00 97.88 90 LEU A CA 1
ATOM 667 C C . LEU A 1 90 ? 5.582 -6.812 -10.900 1.00 97.88 90 LEU A C 1
ATOM 669 O O . LEU A 1 90 ? 5.724 -7.697 -10.058 1.00 97.88 90 LEU A O 1
ATOM 673 N N . TYR A 1 91 ? 4.432 -6.614 -11.549 1.00 97.75 91 TYR A N 1
ATOM 674 C CA . TYR A 1 91 ? 3.273 -7.478 -11.328 1.00 97.75 91 TYR A CA 1
ATOM 675 C C . TYR A 1 9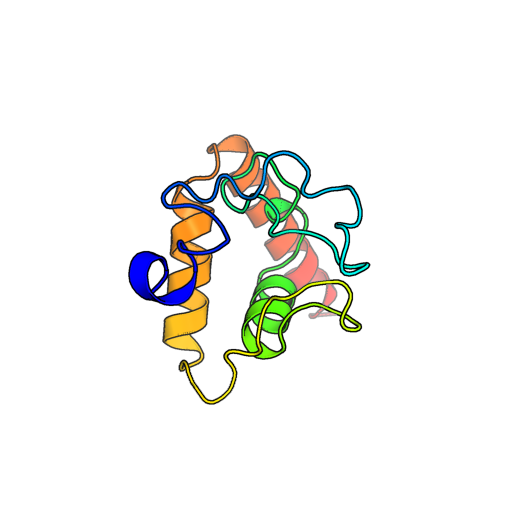1 ? 3.584 -8.931 -11.715 1.00 97.75 91 TYR A C 1
ATOM 677 O O . TYR A 1 91 ? 3.317 -9.849 -10.941 1.00 97.75 91 TYR A O 1
ATOM 685 N N . ALA A 1 92 ? 4.251 -9.148 -12.852 1.00 97.94 92 ALA A N 1
ATOM 686 C CA . ALA A 1 92 ? 4.692 -10.476 -13.271 1.00 97.94 92 ALA A CA 1
ATOM 687 C C . ALA A 1 92 ? 5.704 -11.100 -12.292 1.00 97.94 92 ALA A C 1
ATOM 689 O O . ALA A 1 92 ? 5.651 -12.302 -12.029 1.00 97.94 92 ALA A O 1
ATOM 690 N N . ALA A 1 93 ? 6.631 -10.309 -11.740 1.00 97.31 93 ALA A N 1
ATOM 691 C CA . ALA A 1 93 ? 7.559 -10.783 -10.713 1.00 97.31 93 ALA A CA 1
ATOM 692 C C . ALA A 1 93 ? 6.837 -11.185 -9.421 1.00 97.31 93 ALA A C 1
ATOM 694 O O . ALA A 1 93 ? 7.137 -12.241 -8.863 1.00 97.31 93 ALA A O 1
ATOM 695 N N . TRP A 1 94 ? 5.861 -10.387 -8.989 1.00 97.75 94 TRP A N 1
ATOM 696 C CA . TRP A 1 94 ? 5.027 -10.697 -7.833 1.00 97.75 94 TRP A CA 1
ATOM 697 C C . TRP A 1 94 ? 4.225 -11.989 -8.036 1.00 97.75 94 TRP A C 1
ATOM 699 O O . TRP A 1 94 ? 4.256 -12.853 -7.166 1.00 97.75 94 TRP A O 1
ATOM 709 N N . MET A 1 95 ? 3.601 -12.175 -9.206 1.00 97.31 95 MET A N 1
ATOM 710 C CA . MET A 1 95 ? 2.858 -13.401 -9.541 1.00 97.31 95 MET A CA 1
ATOM 711 C C . MET A 1 95 ? 3.730 -14.660 -9.442 1.00 97.31 95 MET A C 1
ATOM 713 O O . MET A 1 95 ? 3.329 -15.637 -8.814 1.00 97.31 95 MET A O 1
ATOM 717 N N . ARG A 1 96 ? 4.962 -14.621 -9.971 1.00 96.56 96 ARG A N 1
ATOM 718 C CA . ARG A 1 96 ? 5.918 -15.735 -9.810 1.00 96.56 96 ARG A CA 1
ATOM 719 C C . ARG A 1 96 ? 6.266 -15.993 -8.341 1.00 96.56 96 ARG A C 1
ATOM 721 O O . ARG A 1 96 ? 6.452 -17.138 -7.934 1.00 96.56 96 ARG A O 1
ATOM 728 N N . GLY A 1 97 ? 6.368 -14.932 -7.539 1.00 95.38 97 GLY A N 1
ATOM 729 C CA . GLY A 1 97 ? 6.559 -15.033 -6.093 1.00 95.38 97 GLY A CA 1
ATOM 730 C C . GLY A 1 97 ? 5.384 -15.721 -5.393 1.00 95.38 97 GLY A C 1
ATOM 731 O O . GLY A 1 97 ? 5.605 -16.613 -4.573 1.00 95.38 97 GLY A O 1
ATOM 732 N N . GLU A 1 98 ? 4.149 -15.363 -5.752 1.00 95.75 98 GLU A N 1
ATOM 733 C CA . GLU A 1 98 ? 2.933 -15.997 -5.228 1.00 95.75 98 GLU A CA 1
ATOM 734 C C . GLU A 1 98 ? 2.880 -17.492 -5.554 1.00 95.75 98 GLU A C 1
ATOM 736 O O . GLU A 1 98 ? 2.627 -18.309 -4.664 1.00 95.75 98 GLU A O 1
ATOM 741 N N . GLU A 1 99 ? 3.181 -17.865 -6.799 1.00 92.38 99 GLU A N 1
ATOM 742 C CA . GLU A 1 99 ? 3.247 -19.264 -7.236 1.00 92.38 99 GLU A CA 1
ATOM 743 C C . GLU A 1 99 ? 4.281 -20.053 -6.422 1.00 92.38 99 GLU A C 1
ATOM 745 O O . GLU A 1 99 ? 3.980 -21.128 -5.897 1.00 92.38 99 GLU A O 1
ATOM 750 N N . ALA A 1 100 ? 5.476 -19.488 -6.225 1.00 91.44 100 ALA A N 1
ATOM 751 C CA . ALA A 1 100 ? 6.519 -20.116 -5.421 1.00 91.44 100 ALA A CA 1
ATOM 752 C C . ALA A 1 100 ? 6.100 -20.295 -3.948 1.00 91.44 100 ALA A C 1
ATOM 754 O O . ALA A 1 100 ? 6.425 -21.310 -3.325 1.00 91.44 100 ALA A O 1
ATOM 755 N N . VAL A 1 101 ? 5.364 -19.336 -3.375 1.00 89.69 101 VAL A N 1
ATOM 756 C CA . VAL A 1 101 ? 4.806 -19.450 -2.017 1.00 89.69 101 VAL A CA 1
ATOM 757 C C . VAL A 1 101 ? 3.724 -20.529 -1.948 1.00 89.69 101 VAL A C 1
ATOM 759 O O . VAL A 1 101 ? 3.674 -21.261 -0.957 1.00 89.69 101 VAL A O 1
ATOM 762 N N . ALA A 1 102 ? 2.879 -20.653 -2.972 1.00 85.44 102 ALA A N 1
ATOM 763 C CA . ALA A 1 102 ? 1.844 -21.681 -3.041 1.00 85.44 102 ALA A CA 1
ATOM 764 C C . ALA A 1 102 ? 2.452 -23.091 -3.106 1.00 85.44 102 ALA A C 1
ATOM 766 O O . ALA A 1 102 ? 2.059 -23.960 -2.326 1.00 85.44 102 ALA A O 1
ATOM 767 N N . MET A 1 103 ? 3.474 -23.292 -3.945 1.00 82.69 103 MET A N 1
ATOM 768 C CA . MET A 1 103 ? 4.175 -24.577 -4.081 1.00 82.69 103 MET A CA 1
ATOM 769 C C . MET A 1 103 ? 4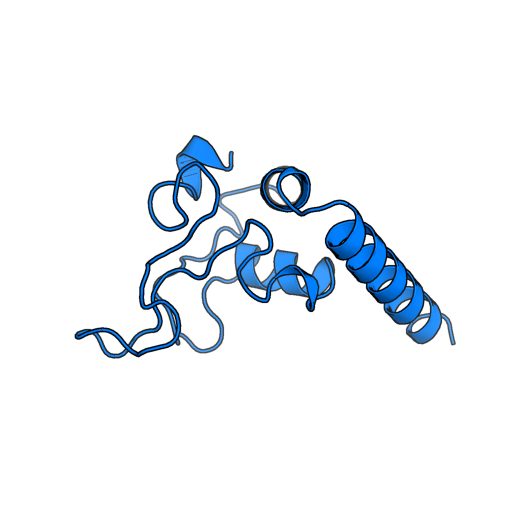.822 -25.040 -2.767 1.00 82.69 103 MET A C 1
ATOM 771 O O . MET A 1 103 ? 4.784 -26.221 -2.443 1.00 82.69 103 MET A O 1
ATOM 775 N N . ARG A 1 104 ? 5.362 -24.114 -1.963 1.00 82.75 104 ARG A N 1
ATOM 776 C CA . ARG A 1 104 ? 5.978 -24.427 -0.657 1.00 82.75 104 ARG A CA 1
ATOM 777 C C . ARG A 1 104 ? 4.982 -24.844 0.429 1.00 82.75 104 ARG A C 1
ATOM 779 O O . ARG A 1 104 ? 5.409 -25.336 1.466 1.00 82.75 104 ARG A O 1
ATOM 786 N N . ARG A 1 105 ? 3.683 -24.589 0.246 1.00 66.94 105 ARG A N 1
ATOM 787 C CA . ARG A 1 105 ? 2.632 -24.906 1.232 1.00 66.94 105 ARG A CA 1
ATOM 788 C C . ARG A 1 105 ? 1.898 -26.216 0.945 1.00 66.94 105 ARG A C 1
ATOM 790 O O . ARG A 1 105 ? 1.092 -26.624 1.771 1.00 66.94 105 ARG A O 1
ATOM 797 N N . GLY A 1 106 ? 2.132 -26.818 -0.220 1.00 57.81 106 GLY A N 1
ATOM 798 C CA . GLY A 1 106 ? 1.494 -28.062 -0.657 1.00 57.81 106 GLY A CA 1
ATOM 799 C C . GLY A 1 106 ? 2.379 -29.307 -0.548 1.00 57.81 106 GLY A C 1
ATOM 800 O O . GLY A 1 106 ? 2.035 -30.310 -1.165 1.00 57.81 106 GLY A O 1
ATOM 801 N N . GLY A 1 107 ? 3.509 -29.229 0.166 1.00 44.31 107 GLY A N 1
ATOM 802 C CA . GLY A 1 107 ? 4.449 -30.333 0.393 1.00 44.31 107 GLY A CA 1
ATOM 803 C C . GLY A 1 107 ? 4.525 -30.744 1.853 1.00 44.31 107 GLY A C 1
ATOM 804 O O . GLY A 1 107 ? 4.290 -29.866 2.715 1.00 44.31 107 GLY A O 1
#